Protein AF-A0A842YAC8-F1 (afdb_monomer_lite)

Foldseek 3Di:
DVVVVVVVVVVVVVVVVVVVVPPPDPPPPPPPDPCPQPDPPGRGDDDDDDPDLVSVLVCCVVVVDVDDPDDHDCVCVVVQVPDPSHDDDDDDDPDDDDDDDDLPDPDNVDVVVD

Structure (mmCIF, N/CA/C/O backbone):
data_AF-A0A842YAC8-F1
#
_entry.id   AF-A0A842YAC8-F1
#
loop_
_atom_site.group_PDB
_atom_site.id
_atom_site.type_symbol
_atom_site.label_atom_id
_atom_site.label_alt_id
_atom_site.label_comp_id
_atom_site.label_asym_id
_atom_site.label_entity_id
_atom_site.label_seq_id
_atom_site.pdbx_PDB_ins_code
_atom_site.Cartn_x
_atom_site.Cartn_y
_atom_site.Cartn_z
_atom_site.occupancy
_atom_site.B_iso_or_equiv
_atom_site.auth_seq_id
_atom_site.auth_comp_id
_atom_site.auth_asym_id
_atom_site.auth_atom_id
_atom_site.pdbx_PDB_model_num
ATOM 1 N N . MET A 1 1 ? 61.049 -24.592 1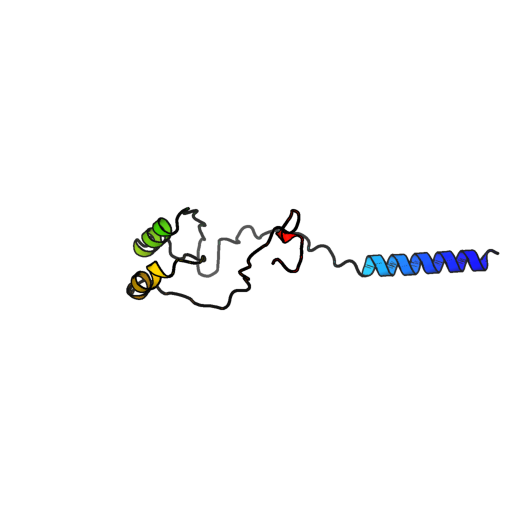7.534 1.00 61.97 1 MET A N 1
ATOM 2 C CA . MET A 1 1 ? 59.960 -24.886 16.568 1.00 61.97 1 MET A CA 1
ATOM 3 C C . MET A 1 1 ? 58.569 -24.910 17.219 1.00 61.97 1 MET A C 1
ATOM 5 O O . MET A 1 1 ? 57.634 -24.413 16.608 1.00 61.97 1 MET A O 1
ATOM 9 N N . HIS A 1 2 ? 58.421 -25.407 18.454 1.00 71.69 2 HIS A N 1
ATOM 10 C CA . HIS A 1 2 ? 57.125 -25.497 19.151 1.00 71.69 2 HIS A CA 1
ATOM 11 C C . HIS A 1 2 ? 56.493 -24.146 19.531 1.00 71.69 2 HIS A C 1
ATOM 13 O O . HIS A 1 2 ? 55.299 -23.974 19.323 1.00 71.69 2 HIS A O 1
ATOM 19 N N . LEU A 1 3 ? 57.280 -23.155 19.973 1.00 83.88 3 LEU A N 1
ATOM 20 C CA . LEU A 1 3 ? 56.752 -21.838 20.371 1.00 83.88 3 LEU A CA 1
ATOM 21 C C . LEU A 1 3 ? 56.036 -21.103 19.222 1.00 83.88 3 LEU A C 1
ATOM 23 O O . LEU A 1 3 ? 54.937 -20.596 19.403 1.00 83.88 3 LEU A O 1
ATOM 27 N N . LYS A 1 4 ? 56.609 -21.127 18.010 1.00 78.44 4 LYS A N 1
ATOM 28 C CA . LYS A 1 4 ? 55.991 -20.528 16.810 1.00 78.44 4 LYS A CA 1
ATOM 29 C C . LYS A 1 4 ? 54.678 -21.219 16.421 1.00 78.44 4 LYS A C 1
ATOM 31 O O . LYS A 1 4 ? 53.763 -20.557 15.952 1.00 78.44 4 LYS A O 1
ATOM 36 N N . ARG A 1 5 ? 54.581 -22.538 16.638 1.00 83.19 5 ARG A N 1
ATOM 37 C CA . ARG A 1 5 ? 53.355 -23.314 16.388 1.00 83.19 5 ARG A CA 1
ATOM 38 C C . ARG A 1 5 ? 52.267 -22.991 17.413 1.00 83.19 5 ARG A C 1
ATOM 40 O O . ARG A 1 5 ? 51.118 -22.851 17.026 1.00 83.19 5 ARG A O 1
ATOM 47 N N . ILE A 1 6 ? 52.638 -22.820 18.684 1.00 87.75 6 ILE A N 1
ATOM 48 C CA . ILE A 1 6 ? 51.709 -22.434 19.757 1.00 87.75 6 ILE A CA 1
ATOM 49 C C . ILE A 1 6 ? 51.170 -21.016 19.525 1.00 87.75 6 ILE A C 1
ATOM 51 O O . ILE A 1 6 ? 49.963 -20.816 19.607 1.00 87.75 6 ILE A O 1
ATOM 55 N N . LEU A 1 7 ? 52.036 -20.061 19.163 1.00 88.31 7 LEU A N 1
ATOM 56 C CA . LEU A 1 7 ? 51.621 -18.697 18.811 1.00 88.31 7 LEU A CA 1
ATOM 57 C C . LEU A 1 7 ? 50.700 -18.665 17.586 1.00 88.31 7 LEU A C 1
ATOM 59 O O . LEU A 1 7 ? 49.682 -17.990 17.611 1.00 88.31 7 LEU A O 1
ATOM 63 N N . ALA A 1 8 ? 51.017 -19.422 16.532 1.00 89.38 8 ALA A N 1
ATOM 64 C CA . ALA A 1 8 ? 50.146 -19.493 15.361 1.00 89.38 8 ALA A CA 1
ATOM 65 C C . ALA A 1 8 ? 48.758 -20.053 15.717 1.00 89.38 8 ALA A C 1
ATOM 67 O O . ALA A 1 8 ? 47.745 -19.523 15.266 1.00 89.38 8 ALA A O 1
ATOM 68 N N . LEU A 1 9 ? 48.705 -21.087 16.566 1.00 90.56 9 LEU A N 1
ATOM 69 C CA . LEU A 1 9 ? 47.447 -21.683 17.007 1.00 90.56 9 LEU A CA 1
ATOM 70 C C . LEU A 1 9 ? 46.620 -20.703 17.854 1.00 90.56 9 LEU A C 1
ATOM 72 O O . LEU A 1 9 ? 45.418 -20.579 17.638 1.00 90.56 9 LEU A O 1
ATOM 76 N N . SER A 1 10 ? 47.254 -19.972 18.778 1.00 89.88 10 SER A N 1
ATOM 77 C CA . SER A 1 10 ? 46.548 -18.996 19.613 1.00 89.88 10 SER A CA 1
ATOM 78 C C . SER A 1 10 ? 46.000 -17.834 18.789 1.00 89.88 10 SER A C 1
ATOM 80 O O . SER A 1 10 ? 44.864 -17.421 19.011 1.00 89.88 10 SER A O 1
ATOM 82 N N . THR A 1 11 ? 46.749 -17.349 17.793 1.00 90.75 11 THR A N 1
ATOM 83 C CA . THR A 1 11 ? 46.272 -16.300 16.883 1.00 90.75 11 THR A CA 1
ATOM 84 C C . THR A 1 11 ? 45.064 -16.761 16.073 1.00 90.75 11 THR A C 1
ATOM 86 O O . THR A 1 11 ? 44.092 -16.018 15.976 1.00 90.75 11 THR A O 1
ATOM 89 N N . VAL A 1 12 ? 45.080 -17.989 15.544 1.00 92.94 12 VAL A N 1
ATOM 90 C CA . VAL A 1 12 ? 43.935 -18.544 14.802 1.00 92.94 12 VAL A CA 1
ATOM 91 C C . VAL A 1 12 ? 42.707 -18.669 15.704 1.00 92.94 12 VAL A C 1
ATOM 93 O O . VAL A 1 12 ? 41.618 -18.263 15.299 1.00 92.94 12 VAL A O 1
ATOM 96 N N . CYS A 1 13 ? 42.868 -19.156 16.937 1.00 91.88 13 CYS A N 1
ATOM 97 C CA . CYS A 1 13 ? 41.763 -19.252 17.892 1.00 91.88 13 CYS A CA 1
ATOM 98 C C . CYS A 1 13 ? 41.161 -17.880 18.219 1.00 91.88 13 CYS A C 1
ATOM 100 O O . CYS A 1 13 ? 39.945 -17.725 18.173 1.00 91.88 13 CYS A O 1
ATOM 102 N N . ILE A 1 14 ? 41.997 -16.874 18.493 1.00 92.06 14 ILE A N 1
ATOM 103 C CA . ILE A 1 14 ? 41.535 -15.509 18.786 1.00 92.06 14 ILE A CA 1
ATOM 104 C C . ILE A 1 14 ? 40.787 -14.921 17.584 1.00 92.06 14 ILE A C 1
ATOM 106 O O . ILE A 1 14 ? 39.704 -14.365 17.751 1.00 92.06 14 ILE A O 1
ATOM 110 N N . LEU A 1 15 ? 41.323 -15.086 16.370 1.00 88.31 15 LEU A N 1
ATOM 111 C CA . LEU A 1 15 ? 40.681 -14.587 15.153 1.00 88.31 15 LEU A CA 1
ATOM 112 C C . LEU A 1 15 ? 39.322 -15.261 14.918 1.00 88.31 15 LEU A C 1
ATOM 114 O O . LEU A 1 15 ? 38.355 -14.599 14.559 1.00 88.31 15 LEU A O 1
ATOM 118 N N . SER A 1 16 ? 39.240 -16.566 15.176 1.00 86.19 16 SER A N 1
ATOM 119 C CA . SER A 1 16 ? 38.008 -17.346 15.023 1.00 86.19 16 SER A CA 1
ATOM 120 C C . SER A 1 16 ? 36.935 -16.896 16.015 1.00 86.19 16 SER A C 1
ATOM 122 O O . SER A 1 16 ? 35.781 -16.726 15.634 1.00 86.19 16 SER A O 1
ATOM 124 N N . ILE A 1 17 ? 37.317 -16.636 17.269 1.00 88.75 17 ILE A N 1
ATOM 125 C CA . ILE A 1 17 ? 36.404 -16.127 18.300 1.00 88.75 17 ILE A CA 1
ATOM 126 C C . ILE A 1 17 ? 35.876 -14.740 17.917 1.00 88.75 17 ILE A C 1
ATOM 128 O O . ILE A 1 17 ? 34.675 -14.514 18.016 1.00 88.75 17 ILE A O 1
ATOM 132 N N . LEU A 1 18 ? 36.739 -13.845 17.422 1.00 84.38 18 LEU A N 1
ATOM 133 C CA . LEU A 1 18 ? 36.339 -12.497 17.000 1.00 84.38 18 LEU A CA 1
ATOM 134 C C . LEU A 1 18 ? 35.344 -12.517 15.831 1.00 84.38 18 LEU A C 1
ATOM 136 O O . LEU A 1 18 ? 34.381 -11.751 15.832 1.00 84.38 18 LEU A O 1
ATOM 140 N N . ILE A 1 19 ? 35.547 -13.416 14.862 1.00 83.81 19 ILE A N 1
ATOM 141 C CA . ILE A 1 19 ? 34.636 -13.591 13.723 1.00 83.81 19 ILE A CA 1
ATOM 142 C C . ILE A 1 19 ? 33.269 -14.094 14.198 1.00 83.81 19 ILE A C 1
ATOM 144 O O . ILE A 1 19 ? 32.249 -13.586 13.747 1.00 83.81 19 ILE A O 1
ATOM 148 N N . ILE A 1 20 ? 33.236 -15.050 15.132 1.00 80.00 20 ILE A N 1
ATOM 149 C CA . ILE A 1 20 ? 31.984 -15.630 15.640 1.00 80.00 20 ILE A CA 1
ATOM 150 C C . ILE A 1 20 ? 31.244 -14.640 16.551 1.00 80.00 20 ILE A C 1
ATOM 152 O O . ILE A 1 20 ? 30.026 -14.533 16.460 1.00 80.00 20 ILE A O 1
ATOM 156 N N . SER A 1 21 ? 31.956 -13.864 17.376 1.00 76.94 21 SER A N 1
ATOM 157 C CA . SER A 1 21 ? 31.344 -12.864 18.267 1.00 76.94 21 SER A CA 1
ATOM 158 C C . SER A 1 21 ? 30.713 -11.678 17.534 1.00 76.94 21 SER A C 1
ATOM 160 O O . SER A 1 21 ? 29.911 -10.957 18.116 1.00 76.94 21 SER A O 1
ATOM 162 N N . GLY A 1 22 ? 31.103 -11.450 16.276 1.00 69.88 22 GLY A N 1
ATOM 163 C CA . GLY A 1 22 ? 30.559 -10.388 15.433 1.00 69.88 22 GLY A CA 1
ATOM 164 C C . GLY A 1 22 ? 29.356 -10.815 14.594 1.00 69.88 22 GLY A C 1
ATOM 165 O O . GLY A 1 22 ? 28.829 -9.985 13.856 1.00 69.88 22 GLY A O 1
ATOM 166 N N . ILE A 1 23 ? 28.933 -12.082 14.667 1.00 72.00 23 ILE A N 1
ATOM 167 C CA . ILE A 1 23 ? 27.712 -12.538 14.006 1.00 72.00 23 ILE A CA 1
ATOM 168 C C . ILE A 1 23 ? 26.552 -12.053 14.879 1.00 72.00 23 ILE A C 1
ATOM 170 O O . ILE A 1 23 ? 26.400 -12.571 15.988 1.00 72.00 23 ILE A O 1
ATOM 174 N N . PRO A 1 24 ? 25.752 -11.060 14.442 1.00 69.81 24 PRO A N 1
ATOM 175 C CA . PRO A 1 24 ? 24.529 -10.737 15.155 1.00 69.81 24 PRO A CA 1
ATOM 176 C C . PRO A 1 24 ? 23.713 -12.022 15.239 1.00 69.81 24 PRO A C 1
ATOM 178 O O . PRO A 1 24 ? 23.572 -12.722 14.231 1.00 69.81 24 PRO A O 1
ATOM 181 N N . GLU A 1 25 ? 23.226 -12.353 16.436 1.00 66.88 25 GLU A N 1
ATOM 182 C CA . GLU A 1 25 ? 22.288 -13.455 16.600 1.00 66.88 25 GLU A CA 1
ATOM 183 C C . GLU A 1 25 ? 21.208 -13.280 15.534 1.00 66.88 25 GLU A C 1
ATOM 185 O O . GLU A 1 25 ? 20.571 -12.225 15.449 1.00 66.88 25 GLU A O 1
ATOM 190 N N . ALA A 1 26 ? 21.091 -14.267 14.640 1.00 63.81 26 ALA A N 1
ATOM 191 C CA . ALA A 1 26 ? 20.019 -14.283 13.665 1.00 63.81 26 ALA A CA 1
ATOM 192 C C . ALA A 1 26 ? 18.739 -14.090 14.469 1.00 63.81 26 ALA A C 1
ATOM 194 O O . ALA A 1 26 ? 18.487 -14.886 15.372 1.00 63.81 26 ALA A O 1
ATOM 195 N N . SER A 1 27 ? 18.024 -12.992 14.200 1.00 64.81 27 SER A N 1
ATOM 196 C CA . SER A 1 27 ? 16.810 -12.616 14.915 1.00 64.81 27 SER A CA 1
ATOM 197 C C . SER A 1 27 ? 15.941 -13.863 15.004 1.00 64.81 27 SER A C 1
ATOM 199 O O . SER A 1 27 ? 15.452 -14.357 13.984 1.00 64.81 27 SER A O 1
ATOM 201 N N . ALA A 1 28 ? 15.886 -14.462 16.197 1.00 64.62 28 ALA A N 1
ATOM 202 C CA . ALA A 1 28 ? 15.063 -15.629 16.417 1.00 64.62 28 ALA A CA 1
ATOM 203 C C . ALA A 1 28 ? 13.649 -15.199 16.041 1.00 64.62 28 ALA A C 1
ATOM 205 O O . ALA A 1 28 ? 13.217 -14.112 16.421 1.00 64.62 28 ALA A O 1
ATOM 206 N N . LEU A 1 29 ? 12.980 -16.007 15.223 1.00 64.44 29 LEU A N 1
ATOM 207 C CA . LEU A 1 29 ? 11.603 -15.768 14.821 1.00 64.44 29 LEU A CA 1
ATOM 208 C C . LEU A 1 29 ? 10.799 -15.666 16.120 1.00 64.44 29 LEU A C 1
ATOM 210 O O . LEU A 1 29 ? 10.606 -16.682 16.790 1.00 64.44 29 LEU A O 1
ATOM 214 N N . GLU A 1 30 ? 10.450 -14.444 16.536 1.00 71.62 30 GLU A N 1
ATOM 215 C CA . GLU A 1 30 ? 9.685 -14.248 17.762 1.00 71.62 30 GLU A CA 1
ATOM 216 C C . GLU A 1 30 ? 8.430 -15.103 17.643 1.00 71.62 30 GLU A C 1
ATOM 218 O O . GLU A 1 30 ? 7.742 -15.096 16.616 1.00 71.62 30 GLU A O 1
ATOM 223 N N . THR A 1 31 ? 8.162 -15.900 18.675 1.00 75.69 31 THR A N 1
ATOM 224 C CA . THR A 1 31 ? 6.915 -16.648 18.755 1.00 75.69 31 THR A CA 1
ATOM 225 C C . THR A 1 31 ? 5.787 -15.634 18.736 1.00 75.69 31 THR A C 1
ATOM 227 O O . THR A 1 31 ? 5.615 -14.8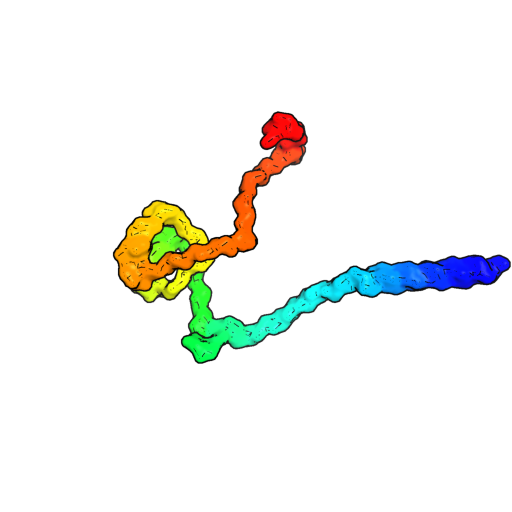90 19.702 1.00 75.69 31 THR A O 1
ATOM 230 N N . LEU A 1 32 ? 5.060 -15.589 17.617 1.00 76.88 32 LEU A N 1
ATOM 231 C CA . LEU A 1 32 ? 3.938 -14.679 17.450 1.00 76.88 32 LEU A CA 1
ATOM 232 C C . LEU A 1 32 ? 2.934 -14.933 18.581 1.00 76.88 32 LEU A C 1
ATOM 234 O O . LEU A 1 32 ? 2.527 -16.086 18.771 1.00 76.88 32 LEU A O 1
ATOM 238 N N . PRO A 1 33 ? 2.539 -13.892 19.331 1.00 80.44 33 PRO A N 1
ATOM 239 C CA . PRO A 1 33 ? 1.512 -14.026 20.348 1.00 80.44 33 PRO A CA 1
ATOM 240 C C . PRO A 1 33 ? 0.229 -14.589 19.731 1.00 80.44 33 PRO A C 1
ATOM 242 O O . PRO A 1 33 ? -0.181 -14.190 18.638 1.00 80.44 33 PRO A O 1
ATOM 245 N N . SER A 1 34 ? -0.412 -15.531 20.422 1.00 80.88 34 SER A N 1
ATOM 246 C CA . SER A 1 34 ? -1.664 -16.150 19.962 1.00 80.88 34 SER A CA 1
ATOM 247 C C . SER A 1 34 ? -2.842 -15.172 19.914 1.00 80.88 34 SER A C 1
ATOM 249 O O . SER A 1 34 ? -3.880 -15.487 19.345 1.00 80.88 34 SER A O 1
ATOM 251 N N . ASP A 1 35 ? -2.679 -14.009 20.535 1.00 83.75 35 ASP A N 1
ATOM 252 C CA . ASP A 1 35 ? -3.654 -12.947 20.741 1.00 83.75 35 ASP A CA 1
ATOM 253 C C . ASP A 1 35 ? -3.329 -11.680 19.931 1.00 83.75 35 ASP A C 1
ATOM 255 O O . ASP A 1 35 ? -3.905 -10.627 20.192 1.00 83.75 35 ASP A O 1
ATOM 259 N N . LEU A 1 36 ? -2.459 -11.779 18.913 1.00 83.25 36 LEU A N 1
ATOM 260 C CA . LEU A 1 36 ? -2.074 -10.666 18.029 1.00 83.25 36 LEU A CA 1
ATOM 261 C C . LEU A 1 36 ? -3.278 -9.960 17.376 1.00 83.25 36 LEU A C 1
ATOM 263 O O . LEU A 1 36 ? -3.185 -8.807 16.963 1.00 83.25 36 LEU A O 1
ATOM 267 N N . ASN A 1 37 ? -4.406 -10.658 17.249 1.00 84.56 37 ASN A N 1
ATOM 268 C CA . ASN A 1 37 ? -5.637 -10.120 16.689 1.00 84.56 37 ASN A CA 1
ATOM 269 C C . ASN A 1 37 ? -6.563 -9.476 17.731 1.00 84.56 37 ASN A C 1
ATOM 271 O O . ASN A 1 37 ? -7.607 -8.984 17.328 1.00 84.56 37 ASN A O 1
ATOM 275 N N . THR A 1 38 ? -6.223 -9.474 19.018 1.00 89.19 38 THR A N 1
ATOM 276 C CA . THR A 1 38 ? -7.027 -8.891 20.106 1.00 89.19 38 THR A CA 1
ATOM 277 C C . THR A 1 38 ? -6.289 -7.708 20.737 1.00 89.19 38 THR A C 1
ATOM 279 O O . THR A 1 38 ? -5.068 -7.599 20.627 1.00 89.19 38 THR A O 1
ATOM 282 N N . GLY A 1 39 ? -7.002 -6.783 21.381 1.00 87.75 39 GLY A N 1
ATOM 283 C CA . GLY A 1 39 ? -6.373 -5.620 22.006 1.00 87.75 39 GLY A CA 1
ATOM 284 C C . GLY A 1 39 ? -7.234 -4.967 23.087 1.00 87.75 39 GLY A C 1
ATOM 285 O O . GLY A 1 39 ? -8.391 -5.330 23.266 1.00 87.75 39 GLY A O 1
ATOM 286 N N . PRO A 1 40 ? -6.710 -3.956 23.802 1.00 90.12 40 PRO A N 1
ATOM 287 C CA . PRO A 1 40 ? -7.417 -3.316 24.919 1.00 90.12 40 PRO A CA 1
ATOM 288 C C . PRO A 1 40 ? -8.739 -2.634 24.528 1.00 90.12 40 PRO A C 1
ATOM 290 O O . PRO A 1 40 ? -9.548 -2.336 25.402 1.00 90.12 40 PRO A O 1
ATOM 293 N N . TYR A 1 41 ? -8.947 -2.374 23.233 1.00 93.31 41 TYR A N 1
ATOM 294 C CA . TYR A 1 41 ? -10.120 -1.678 22.698 1.00 93.31 41 TYR A CA 1
ATOM 295 C C . TYR A 1 41 ? -10.862 -2.462 21.606 1.00 93.31 41 TYR A C 1
ATOM 297 O O . TYR A 1 41 ? -11.858 -1.965 21.090 1.00 93.31 41 TYR A O 1
ATOM 305 N N . VAL A 1 42 ? -10.378 -3.649 21.222 1.00 90.75 42 VAL A N 1
ATOM 306 C CA . VAL A 1 42 ? -10.966 -4.466 20.150 1.00 90.75 42 VAL A CA 1
ATOM 307 C C . VAL A 1 42 ? -10.934 -5.941 20.532 1.00 90.75 42 VAL A C 1
ATOM 309 O O . VAL A 1 42 ? -9.893 -6.459 20.934 1.00 90.75 42 VAL A O 1
ATOM 312 N N . ASP A 1 43 ? -12.063 -6.629 20.368 1.00 92.19 43 ASP A N 1
ATOM 313 C CA . ASP A 1 43 ? -12.155 -8.059 20.683 1.00 92.19 43 ASP A CA 1
ATOM 314 C C . ASP A 1 43 ? -11.394 -8.915 19.668 1.00 92.19 43 ASP A C 1
ATOM 316 O O . ASP A 1 43 ? -10.771 -9.905 20.037 1.00 92.19 43 ASP A O 1
ATOM 320 N N . HIS A 1 44 ? -11.459 -8.554 18.382 1.00 91.81 44 HIS A N 1
ATOM 321 C CA . HIS A 1 44 ? -10.718 -9.225 17.320 1.00 91.81 44 HIS A CA 1
ATOM 322 C C . HIS A 1 44 ? -10.551 -8.334 16.075 1.00 91.81 44 HIS A C 1
ATOM 324 O O . HIS A 1 44 ? -11.365 -7.449 15.816 1.00 91.81 44 HIS A O 1
ATOM 330 N N . ILE A 1 45 ? -9.525 -8.615 15.269 1.00 91.31 45 ILE A N 1
ATOM 331 C CA . ILE A 1 45 ? -9.289 -8.024 13.945 1.00 91.31 45 ILE A CA 1
ATOM 332 C C . ILE A 1 45 ? -9.449 -9.111 12.880 1.00 91.31 45 ILE A C 1
ATOM 334 O O . ILE A 1 45 ? -8.874 -10.197 12.996 1.00 91.31 45 ILE A O 1
ATOM 338 N N . VAL A 1 46 ? -10.196 -8.806 11.816 1.00 92.88 46 VAL A N 1
ATOM 339 C CA . VAL A 1 46 ? -10.365 -9.691 10.655 1.00 92.88 46 VAL A CA 1
ATOM 340 C C . VAL A 1 46 ? -9.640 -9.105 9.454 1.00 92.88 46 VAL A C 1
ATOM 342 O O . VAL A 1 46 ? -10.007 -8.054 8.936 1.00 92.88 46 VAL A O 1
ATOM 345 N N . TYR A 1 47 ? -8.633 -9.821 8.959 1.00 93.12 47 TYR A N 1
ATOM 346 C CA . TYR A 1 47 ? -8.041 -9.504 7.666 1.00 93.12 47 TYR A CA 1
ATOM 347 C C . TYR A 1 47 ? -8.897 -10.096 6.542 1.00 93.12 47 TYR A C 1
ATOM 349 O O . TYR A 1 47 ? -9.016 -11.317 6.415 1.00 93.12 47 TYR A O 1
ATOM 357 N N . LYS A 1 48 ? -9.489 -9.233 5.712 1.00 93.69 48 LYS A N 1
ATOM 358 C CA . LYS A 1 48 ? -10.330 -9.634 4.580 1.00 93.69 48 LYS A CA 1
ATOM 359 C C . LYS A 1 48 ? -9.627 -9.341 3.260 1.00 93.69 48 LYS A C 1
ATOM 361 O O . LYS A 1 48 ? -9.302 -8.197 2.957 1.00 93.69 48 LYS A O 1
ATOM 366 N N . VAL A 1 49 ? -9.439 -10.377 2.444 1.00 95.12 49 VAL A N 1
ATOM 367 C CA . VAL A 1 49 ? -8.882 -10.222 1.096 1.00 95.12 49 VAL A CA 1
ATOM 368 C C . VAL A 1 49 ? -9.971 -9.711 0.157 1.00 95.12 49 VAL A C 1
ATOM 370 O O . VAL A 1 49 ? -10.943 -10.411 -0.123 1.00 95.12 49 VAL A O 1
ATOM 373 N N . ILE A 1 50 ? -9.790 -8.492 -0.346 1.00 96.50 50 ILE A N 1
ATOM 374 C CA . ILE A 1 50 ? -10.611 -7.889 -1.397 1.00 96.50 50 ILE A CA 1
ATOM 375 C C . ILE A 1 50 ? -9.662 -7.512 -2.535 1.00 96.50 50 ILE A C 1
ATOM 377 O O . ILE A 1 50 ? -8.746 -6.712 -2.353 1.00 96.50 50 ILE A O 1
ATOM 381 N N . TYR A 1 51 ? -9.841 -8.149 -3.691 1.00 94.75 51 TYR A N 1
ATOM 382 C CA . TYR A 1 51 ? -8.819 -8.189 -4.739 1.00 94.75 51 TYR A CA 1
ATOM 383 C C . TYR A 1 51 ? -8.650 -6.878 -5.499 1.00 94.75 51 TYR A C 1
ATOM 385 O O . TYR A 1 51 ? -7.528 -6.497 -5.821 1.00 94.75 51 TYR A O 1
ATOM 393 N N . THR A 1 52 ? -9.755 -6.214 -5.829 1.00 96.50 52 THR A N 1
ATOM 394 C CA . THR A 1 52 ? -9.718 -5.001 -6.650 1.00 96.50 52 THR A CA 1
ATOM 395 C C . THR A 1 52 ? -9.875 -3.764 -5.785 1.00 96.50 52 THR A C 1
ATOM 397 O O . THR A 1 52 ? -10.509 -3.798 -4.729 1.00 96.50 52 THR A O 1
ATOM 400 N N . GLN A 1 53 ? -9.286 -2.660 -6.234 1.00 95.94 53 GLN A N 1
ATOM 401 C CA . GLN A 1 53 ? -9.394 -1.393 -5.526 1.00 95.94 53 GLN A CA 1
ATOM 402 C C . GLN A 1 53 ? -10.843 -0.898 -5.500 1.00 95.94 53 GLN A C 1
ATOM 404 O O . GLN A 1 53 ? -11.336 -0.568 -4.430 1.00 95.94 53 GLN A O 1
ATOM 409 N N . ASP A 1 54 ? -11.556 -0.989 -6.621 1.00 96.81 54 ASP A N 1
ATOM 410 C CA . ASP A 1 54 ? -12.965 -0.600 -6.748 1.00 96.81 54 ASP A CA 1
ATOM 411 C C . ASP A 1 54 ? -13.854 -1.321 -5.721 1.00 96.81 54 ASP A C 1
ATOM 413 O O . ASP A 1 54 ? -14.670 -0.700 -5.044 1.00 96.81 54 ASP A O 1
ATOM 417 N N . GLN A 1 55 ? -13.656 -2.633 -5.534 1.00 97.56 55 GLN A N 1
ATOM 418 C CA . GLN A 1 55 ? -14.385 -3.399 -4.518 1.00 97.56 55 GLN A CA 1
ATOM 419 C C . GLN A 1 55 ? -14.058 -2.947 -3.092 1.00 97.56 55 GLN A C 1
ATOM 421 O O . GLN A 1 55 ? -14.938 -2.994 -2.236 1.00 97.56 55 GLN A O 1
ATOM 426 N N . LYS A 1 56 ? -12.816 -2.531 -2.819 1.00 97.25 56 LYS A N 1
ATOM 427 C CA . LYS A 1 56 ? -12.433 -1.997 -1.503 1.00 97.25 56 LYS A CA 1
ATOM 428 C C . LYS A 1 56 ? -13.063 -0.636 -1.249 1.00 97.25 56 LYS A C 1
ATOM 430 O O . LYS A 1 56 ? -13.576 -0.432 -0.157 1.00 97.25 56 LYS A O 1
ATOM 435 N N . ILE A 1 57 ? -13.094 0.242 -2.252 1.00 97.00 57 ILE A N 1
ATOM 436 C CA . ILE A 1 57 ? -13.768 1.544 -2.159 1.00 97.00 57 ILE A CA 1
ATOM 437 C C . ILE A 1 57 ? -15.255 1.355 -1.851 1.00 97.00 57 ILE A C 1
ATOM 439 O O . ILE A 1 57 ? -15.753 1.918 -0.880 1.00 97.00 57 ILE A O 1
ATOM 443 N N . LEU A 1 58 ? -15.941 0.485 -2.599 1.00 96.94 58 LEU A N 1
ATOM 444 C CA . LEU A 1 58 ? -17.350 0.175 -2.341 1.00 96.94 58 LEU A CA 1
ATOM 445 C C . LEU A 1 58 ? -17.567 -0.460 -0.963 1.00 96.94 58 LEU A C 1
ATOM 447 O O . LEU A 1 58 ? -18.540 -0.139 -0.290 1.00 96.94 58 LEU A O 1
ATOM 451 N N . ALA A 1 59 ? -16.673 -1.353 -0.529 1.00 97.19 59 ALA A N 1
ATOM 452 C CA . ALA A 1 59 ? -16.756 -1.960 0.796 1.00 97.19 59 ALA A CA 1
ATOM 453 C C . ALA A 1 59 ? -16.567 -0.929 1.918 1.00 97.19 59 ALA A C 1
ATOM 455 O O . ALA A 1 59 ? -17.245 -1.036 2.935 1.00 97.19 59 ALA A O 1
ATOM 456 N N . LEU A 1 60 ? -15.685 0.057 1.732 1.00 96.69 60 LEU A N 1
ATOM 457 C CA . LEU A 1 60 ? -15.467 1.140 2.689 1.00 96.69 60 LEU A CA 1
ATOM 458 C C . LEU A 1 60 ? -16.712 2.035 2.786 1.00 96.69 60 LEU A C 1
ATOM 460 O O . LEU A 1 60 ? -17.240 2.221 3.875 1.00 96.69 60 LEU A O 1
ATOM 464 N N . GLN A 1 61 ? -17.249 2.487 1.647 1.00 96.31 61 GLN A N 1
ATOM 465 C CA . GLN A 1 61 ? -18.473 3.305 1.592 1.00 96.31 61 GLN A CA 1
ATOM 466 C C . GLN A 1 61 ? -19.714 2.572 2.121 1.00 96.31 61 GLN A C 1
ATOM 468 O O . GLN A 1 61 ? -20.621 3.184 2.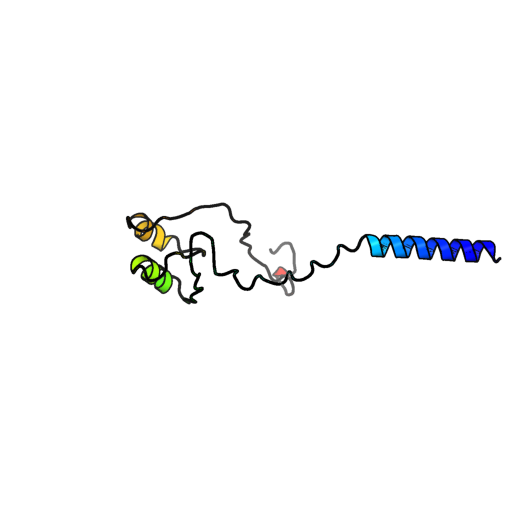674 1.00 96.31 61 GLN A O 1
ATOM 473 N N . ALA A 1 62 ? -19.774 1.248 1.958 1.00 96.69 62 ALA A N 1
ATOM 474 C CA . ALA A 1 62 ? -20.862 0.428 2.485 1.00 96.69 62 ALA A CA 1
ATOM 475 C C . ALA A 1 62 ? -20.695 0.066 3.974 1.00 96.69 62 ALA A C 1
ATOM 477 O O . ALA A 1 62 ? -21.554 -0.632 4.519 1.00 96.69 62 ALA A O 1
ATOM 478 N N . GLY A 1 63 ? -19.592 0.468 4.619 1.00 96.00 63 GLY A N 1
ATOM 479 C CA . GLY A 1 63 ? -19.275 0.105 6.003 1.00 96.00 63 GLY A CA 1
ATOM 480 C C . GLY A 1 63 ? -19.013 -1.392 6.207 1.00 96.00 63 GLY A C 1
ATOM 481 O O . GLY A 1 63 ? -19.242 -1.925 7.286 1.00 96.00 63 GLY A O 1
ATOM 482 N N . TRP A 1 64 ? -18.592 -2.111 5.161 1.00 96.62 64 TRP A N 1
ATOM 483 C CA . TRP A 1 64 ? -18.246 -3.539 5.233 1.00 96.62 64 TRP A CA 1
ATOM 484 C C . TRP A 1 64 ? -16.809 -3.789 5.694 1.00 96.62 64 TRP A C 1
ATOM 486 O O . TRP A 1 64 ? -16.459 -4.936 5.990 1.00 96.62 64 TRP A O 1
ATOM 496 N N . ILE A 1 65 ? -15.976 -2.751 5.648 1.00 97.12 65 ILE A N 1
ATOM 497 C CA . ILE A 1 65 ? -14.636 -2.694 6.226 1.00 97.12 65 ILE A CA 1
ATOM 498 C C . ILE A 1 65 ? -14.469 -1.334 6.898 1.00 97.12 65 ILE A C 1
ATOM 500 O O . ILE A 1 65 ? -14.957 -0.327 6.393 1.00 97.12 65 ILE A O 1
ATOM 504 N N . GLU A 1 66 ? -13.732 -1.301 7.999 1.00 95.69 66 GLU A N 1
ATOM 505 C CA . GLU A 1 66 ? -13.447 -0.073 8.743 1.00 95.69 66 GLU A CA 1
ATOM 506 C C . GLU A 1 66 ? -12.155 0.607 8.265 1.00 95.69 66 GLU A C 1
ATOM 508 O O . GLU A 1 66 ? -11.907 1.770 8.575 1.00 95.69 66 GLU A O 1
ATOM 513 N N . MET A 1 67 ? -11.296 -0.117 7.535 1.00 95.50 67 MET A N 1
ATOM 514 C CA . MET A 1 67 ? -9.988 0.378 7.111 1.00 95.50 67 MET A CA 1
ATOM 515 C C . MET A 1 67 ? -9.493 -0.296 5.825 1.00 95.50 67 MET A C 1
ATOM 517 O O . MET A 1 67 ? -9.495 -1.521 5.708 1.00 95.50 67 MET A O 1
ATOM 521 N N . ASP A 1 68 ? -8.957 0.513 4.908 1.00 95.56 68 ASP A N 1
ATOM 522 C CA . ASP A 1 68 ? -8.011 0.080 3.876 1.00 95.56 68 ASP A CA 1
ATOM 523 C C . ASP A 1 68 ? -6.645 0.717 4.171 1.00 95.56 68 ASP A C 1
ATOM 525 O O . ASP A 1 68 ? -6.507 1.937 4.197 1.00 95.56 68 ASP A O 1
ATOM 529 N N . SER A 1 69 ? -5.630 -0.111 4.424 1.00 91.38 69 SER A N 1
ATOM 530 C CA . SER A 1 69 ? -4.264 0.335 4.738 1.00 91.38 69 SER A CA 1
ATOM 531 C C . SER A 1 69 ? -3.348 0.426 3.509 1.00 91.38 69 SER A C 1
ATOM 533 O O . SER A 1 69 ? -2.140 0.639 3.640 1.00 91.38 69 SER A O 1
ATOM 535 N N . SER A 1 70 ? -3.897 0.230 2.309 1.00 89.31 70 SER A N 1
ATOM 536 C CA . SER A 1 70 ? -3.159 0.290 1.048 1.00 89.31 70 SER A CA 1
ATOM 537 C C . SER A 1 70 ? -3.274 1.650 0.352 1.00 89.31 70 SER A C 1
ATOM 539 O O . SER A 1 70 ? -3.966 2.558 0.804 1.00 89.31 70 SER A O 1
ATOM 541 N N . PHE A 1 71 ? -2.575 1.796 -0.775 1.00 89.44 71 PHE A N 1
ATOM 542 C CA . PHE A 1 71 ? -2.737 2.954 -1.648 1.00 89.44 71 PHE A CA 1
ATOM 543 C C . PHE A 1 71 ? -4.023 2.824 -2.469 1.00 89.44 71 PHE A C 1
ATOM 545 O O . PHE A 1 71 ? -4.296 1.760 -3.040 1.00 89.44 71 PHE A O 1
ATOM 552 N N . PHE A 1 72 ? -4.765 3.924 -2.582 1.00 93.69 72 PHE A N 1
ATOM 553 C CA . PHE A 1 72 ? -5.865 4.049 -3.530 1.00 93.69 72 PHE A CA 1
ATOM 554 C C . PHE A 1 72 ? -5.493 4.979 -4.693 1.00 93.69 72 PHE A C 1
ATOM 556 O O . PHE A 1 72 ? -4.642 5.858 -4.544 1.00 93.69 72 PHE A O 1
ATOM 563 N N . ASP A 1 73 ? -6.080 4.755 -5.870 1.00 95.44 73 ASP A N 1
ATOM 564 C CA . ASP A 1 73 ? -5.882 5.624 -7.027 1.00 95.44 73 ASP A CA 1
ATOM 565 C C . ASP A 1 73 ? -6.452 7.025 -6.727 1.00 95.44 73 ASP A C 1
ATOM 567 O O . ASP A 1 73 ? -7.582 7.125 -6.235 1.00 95.44 73 ASP A O 1
ATOM 571 N N . PRO A 1 74 ? -5.715 8.115 -7.021 1.00 95.50 74 PRO A N 1
ATOM 572 C CA . PRO A 1 74 ? -6.180 9.483 -6.796 1.00 95.50 74 PRO A CA 1
ATOM 573 C C . PRO A 1 74 ? -7.552 9.814 -7.400 1.00 95.50 74 PRO A C 1
ATOM 575 O O . PRO A 1 74 ? -8.202 10.743 -6.923 1.00 95.50 74 PRO A O 1
ATOM 578 N N . VAL A 1 75 ? -8.030 9.064 -8.400 1.00 97.31 75 VAL A N 1
ATOM 579 C CA . VAL A 1 75 ? -9.384 9.208 -8.960 1.00 97.31 75 VAL A CA 1
ATOM 580 C C . VAL A 1 75 ? -10.484 9.072 -7.899 1.00 97.31 75 VAL A C 1
ATOM 582 O O . VAL A 1 75 ? -11.531 9.707 -8.015 1.00 97.31 75 VAL A O 1
ATOM 585 N N . TYR A 1 76 ? -10.239 8.302 -6.834 1.00 97.00 76 TYR A N 1
ATOM 586 C CA . TYR A 1 76 ? -11.184 8.106 -5.733 1.00 97.00 76 TYR A CA 1
ATOM 587 C C . TYR A 1 76 ? -11.119 9.204 -4.670 1.00 97.00 76 TYR A C 1
ATOM 589 O O . TYR A 1 76 ? -12.034 9.307 -3.857 1.00 97.00 76 TYR A O 1
ATOM 597 N N . TYR A 1 77 ? -10.082 10.049 -4.679 1.00 96.38 77 TYR A N 1
ATOM 598 C CA . TYR A 1 77 ? -9.832 11.015 -3.609 1.00 96.38 77 TYR A CA 1
ATOM 599 C C . TYR A 1 77 ? -11.025 11.942 -3.371 1.00 96.38 77 TYR A C 1
ATOM 601 O O . TYR A 1 77 ? -11.545 11.989 -2.265 1.00 96.38 77 TYR A O 1
ATOM 609 N N . SER A 1 78 ? -11.521 12.614 -4.417 1.00 97.12 78 SER A N 1
ATOM 610 C CA . SER A 1 78 ? -12.633 13.565 -4.268 1.00 97.12 78 SER A CA 1
ATOM 611 C C . SER A 1 78 ? -13.916 12.907 -3.755 1.00 97.12 78 SER A C 1
ATOM 613 O O . SER A 1 78 ? -14.707 13.574 -3.098 1.00 97.12 78 SER A O 1
ATOM 615 N N . MET A 1 79 ? -14.145 11.635 -4.083 1.00 96.50 79 MET A N 1
ATOM 616 C CA . MET A 1 79 ? -15.325 10.885 -3.650 1.00 96.50 79 MET A CA 1
ATOM 617 C C . MET A 1 79 ? -15.222 10.494 -2.175 1.00 96.50 79 MET A C 1
ATOM 619 O O . MET A 1 79 ? -16.192 10.633 -1.445 1.00 96.50 79 MET A O 1
ATOM 623 N N . LEU A 1 80 ? -14.051 10.022 -1.741 1.00 96.62 80 LEU A N 1
ATOM 624 C CA . LEU A 1 80 ? -13.814 9.617 -0.356 1.00 96.62 80 LEU A CA 1
ATOM 625 C C . LEU A 1 80 ? -13.725 10.821 0.588 1.00 96.62 80 LEU A C 1
ATOM 627 O O . LEU A 1 80 ? -14.242 10.763 1.691 1.00 96.62 80 LEU A O 1
ATOM 631 N N . ASP A 1 81 ? -13.106 11.917 0.145 1.00 97.06 81 ASP A N 1
ATOM 632 C CA . ASP A 1 81 ? -12.944 13.151 0.930 1.00 97.06 81 ASP A CA 1
ATOM 633 C C . ASP A 1 81 ? -14.272 13.899 1.138 1.00 97.06 81 ASP A C 1
ATOM 635 O O . ASP A 1 81 ? -14.417 14.682 2.073 1.00 97.06 81 ASP A O 1
ATOM 639 N N . SER A 1 82 ? -15.259 13.655 0.268 1.00 97.06 82 SER A N 1
ATOM 640 C CA . SER A 1 82 ? -16.602 14.232 0.399 1.00 97.06 82 SER A CA 1
ATOM 641 C C . SER A 1 82 ? -17.563 13.385 1.239 1.00 97.06 82 SER A C 1
ATOM 643 O O . SER A 1 82 ? -18.664 13.853 1.539 1.00 97.06 82 SER A O 1
ATOM 645 N N . ASP A 1 83 ? -17.163 12.177 1.637 1.00 97.06 83 ASP A N 1
ATOM 646 C CA . ASP A 1 83 ? -17.949 11.305 2.505 1.00 97.06 83 ASP A CA 1
ATOM 647 C C . ASP A 1 83 ? -17.688 11.665 3.984 1.00 97.06 83 ASP A C 1
ATOM 649 O O . ASP A 1 83 ? -16.551 11.554 4.444 1.00 97.06 83 ASP A O 1
ATOM 653 N N . PRO A 1 84 ? -18.703 12.114 4.751 1.00 96.44 84 PRO A N 1
ATOM 654 C CA . PRO A 1 84 ? -18.507 12.552 6.133 1.00 96.44 84 PRO A CA 1
ATOM 655 C C . PRO A 1 84 ? -18.123 11.419 7.097 1.00 96.44 84 PRO A C 1
ATOM 657 O O . PRO A 1 84 ? -17.631 11.711 8.189 1.00 96.44 84 PRO A O 1
ATOM 660 N N . ASP A 1 85 ? -18.344 10.159 6.715 1.00 96.94 85 ASP A N 1
ATOM 661 C CA . ASP A 1 85 ? -18.065 8.988 7.549 1.00 96.94 85 ASP A CA 1
ATOM 662 C C . ASP A 1 85 ? -16.686 8.371 7.250 1.00 96.94 85 ASP A C 1
ATOM 664 O O . ASP A 1 85 ? -16.235 7.466 7.959 1.00 96.94 85 ASP A O 1
ATOM 668 N N . ILE A 1 86 ? -15.975 8.876 6.234 1.00 97.12 86 ILE A N 1
ATOM 669 C CA . ILE A 1 86 ? -14.652 8.397 5.830 1.00 97.12 86 ILE A CA 1
ATOM 670 C C . ILE A 1 86 ? -13.605 9.473 6.111 1.00 97.12 86 ILE A C 1
ATOM 672 O O . ILE A 1 86 ? -13.754 10.640 5.768 1.00 97.12 86 ILE A O 1
ATOM 676 N N . ASN A 1 87 ? -12.486 9.066 6.710 1.00 96.88 87 ASN A N 1
ATOM 677 C CA . ASN A 1 87 ? -11.328 9.933 6.900 1.00 96.88 87 ASN A 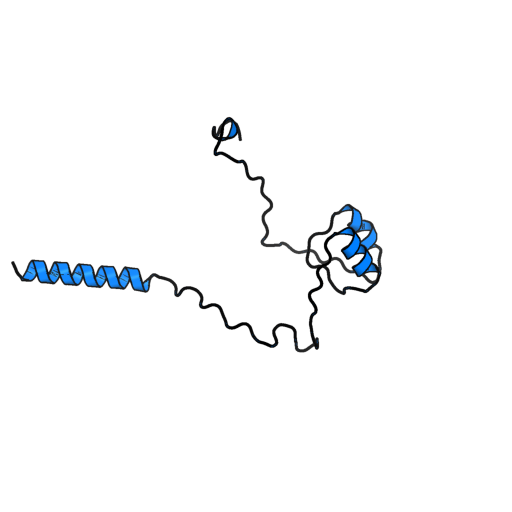CA 1
ATOM 678 C C . ASN A 1 87 ? -10.120 9.395 6.127 1.00 96.88 87 ASN A C 1
ATOM 680 O O . ASN A 1 87 ? -9.864 8.190 6.107 1.00 96.88 87 ASN A O 1
ATOM 684 N N . ILE A 1 88 ? -9.346 10.299 5.527 1.00 95.94 88 ILE A N 1
ATOM 685 C CA . ILE A 1 88 ? -8.145 9.978 4.760 1.00 95.94 88 I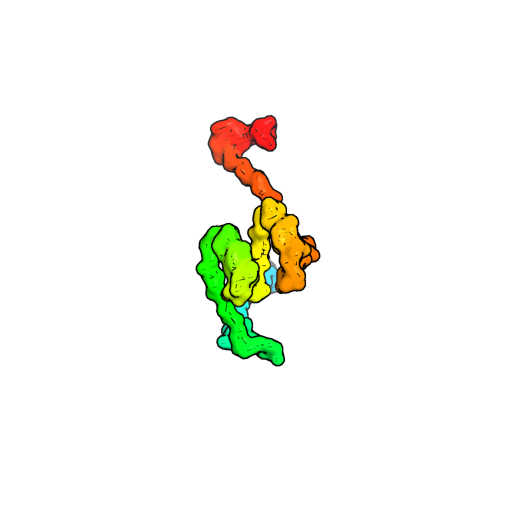LE A CA 1
ATOM 686 C C . ILE A 1 88 ? -6.912 10.320 5.596 1.00 95.94 88 ILE A C 1
ATOM 688 O O . ILE A 1 88 ? -6.584 11.481 5.840 1.00 95.94 88 ILE A O 1
ATOM 692 N N . PHE A 1 89 ? -6.174 9.288 5.995 1.00 94.25 89 PHE A N 1
ATOM 693 C CA . PHE A 1 89 ? -4.893 9.457 6.670 1.00 94.25 89 PHE A CA 1
ATOM 694 C C . PHE A 1 89 ? -3.741 9.571 5.664 1.00 94.25 89 PHE A C 1
ATOM 696 O O . PHE A 1 89 ? -3.616 8.757 4.751 1.00 94.25 89 PHE A O 1
ATOM 703 N N . THR A 1 90 ? -2.852 10.549 5.869 1.00 92.44 90 THR A N 1
ATOM 704 C CA . THR A 1 90 ? -1.638 10.734 5.061 1.00 92.44 90 THR A CA 1
ATOM 705 C C . THR A 1 90 ? -0.398 10.727 5.948 1.00 92.44 90 THR A C 1
ATOM 707 O O . THR A 1 90 ? -0.304 11.495 6.904 1.00 92.44 90 THR A O 1
ATOM 710 N N . ALA A 1 91 ? 0.587 9.897 5.600 1.00 90.50 91 ALA A N 1
ATOM 711 C CA . ALA A 1 91 ? 1.891 9.872 6.254 1.00 90.50 91 ALA A CA 1
ATOM 712 C C . ALA A 1 91 ? 3.010 9.497 5.280 1.00 90.50 91 ALA A C 1
ATOM 714 O O . ALA A 1 91 ? 2.792 8.814 4.278 1.00 90.50 91 ALA A O 1
ATOM 715 N N . LEU A 1 92 ? 4.237 9.907 5.615 1.00 90.69 92 LEU A N 1
ATOM 716 C CA . LEU A 1 92 ? 5.430 9.419 4.934 1.00 90.69 92 LEU A CA 1
ATOM 717 C C . LEU A 1 92 ? 5.626 7.939 5.271 1.00 90.69 92 LEU A C 1
ATOM 719 O O . LEU A 1 92 ? 5.796 7.567 6.431 1.00 90.69 92 LEU A O 1
ATOM 723 N N . ARG A 1 93 ? 5.616 7.092 4.243 1.00 84.38 93 ARG A N 1
ATOM 724 C CA . ARG A 1 93 ? 5.885 5.660 4.374 1.00 84.38 93 ARG A CA 1
ATOM 725 C C . ARG A 1 93 ? 7.353 5.378 4.079 1.00 84.38 93 ARG A C 1
ATOM 727 O O . ARG A 1 93 ? 7.930 5.962 3.167 1.00 84.38 93 ARG A O 1
ATOM 734 N N . ASN A 1 94 ? 7.916 4.387 4.764 1.00 91.25 94 ASN A N 1
ATOM 735 C CA . ASN A 1 94 ? 9.181 3.762 4.378 1.00 91.25 94 ASN A CA 1
ATOM 736 C C . ASN A 1 94 ? 8.995 2.843 3.147 1.00 91.25 94 ASN A C 1
ATOM 738 O O . ASN A 1 94 ? 9.167 1.628 3.223 1.00 91.25 94 ASN A O 1
ATOM 742 N N . GLY A 1 95 ? 8.517 3.405 2.035 1.00 86.69 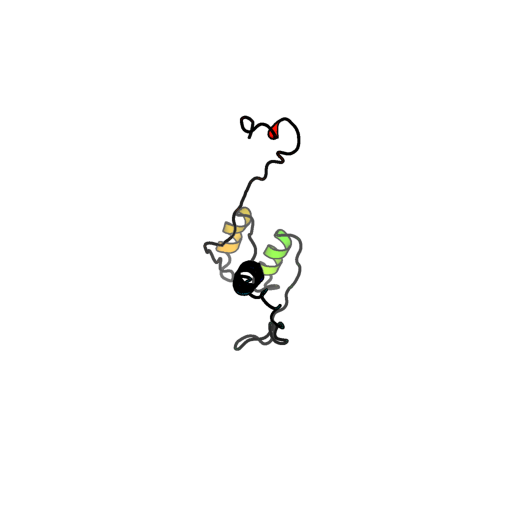95 GLY A N 1
ATOM 743 C CA . GLY A 1 95 ? 8.272 2.701 0.780 1.00 86.69 95 GLY A CA 1
ATOM 744 C C . GLY A 1 95 ? 8.817 3.507 -0.391 1.00 86.69 95 GLY A C 1
ATOM 745 O O . GLY A 1 95 ? 8.436 4.659 -0.571 1.00 86.69 95 GLY A O 1
ATOM 746 N N . TYR A 1 96 ? 9.690 2.894 -1.190 1.00 89.88 96 TYR A N 1
ATOM 747 C CA . TYR A 1 96 ? 10.365 3.548 -2.310 1.00 89.88 96 TYR A CA 1
ATOM 748 C C . TYR A 1 96 ? 9.871 2.972 -3.639 1.00 89.88 96 TYR A C 1
ATOM 750 O O . TYR A 1 96 ? 10.117 1.805 -3.960 1.00 89.88 96 TYR A O 1
ATOM 758 N N . GLY A 1 97 ? 9.171 3.800 -4.416 1.00 89.50 97 GLY A N 1
ATOM 759 C CA . GLY A 1 97 ? 8.879 3.501 -5.816 1.00 89.50 97 GLY A CA 1
ATOM 760 C C . GLY A 1 97 ? 10.166 3.553 -6.636 1.00 89.50 97 GLY A C 1
ATOM 761 O O . GLY A 1 97 ? 10.996 4.437 -6.433 1.00 89.50 97 GLY A O 1
ATOM 762 N N . HIS A 1 98 ? 10.352 2.600 -7.542 1.00 93.44 98 HIS A N 1
ATOM 763 C CA . HIS A 1 98 ? 11.526 2.551 -8.403 1.00 93.44 98 HIS A CA 1
ATOM 764 C C . HIS A 1 98 ? 11.162 1.976 -9.770 1.00 93.44 98 HIS A C 1
ATOM 766 O O . HIS A 1 98 ? 10.224 1.191 -9.905 1.00 93.44 98 HIS A O 1
ATOM 772 N N . LEU A 1 99 ? 11.930 2.371 -10.782 1.00 93.69 99 LEU A N 1
ATOM 773 C CA . LEU A 1 99 ? 11.931 1.723 -12.085 1.00 93.69 99 LEU A CA 1
ATOM 774 C C . LEU A 1 99 ? 13.143 0.799 -12.134 1.00 93.69 99 LEU A C 1
ATOM 776 O O . LEU A 1 99 ? 14.280 1.257 -12.034 1.00 93.69 99 LEU A O 1
ATOM 780 N N . THR A 1 100 ? 12.901 -0.503 -12.267 1.00 93.75 100 THR A N 1
ATOM 781 C CA . THR A 1 100 ? 13.978 -1.481 -12.445 1.00 93.75 100 THR A CA 1
ATOM 782 C C . THR A 1 100 ? 14.223 -1.694 -13.924 1.00 93.75 100 THR A C 1
ATOM 784 O O . THR A 1 100 ? 13.329 -2.114 -14.657 1.00 93.75 100 THR A O 1
ATOM 787 N N . ILE A 1 101 ? 15.459 -1.457 -14.348 1.00 93.44 101 ILE A N 1
ATOM 788 C CA . ILE A 1 101 ? 15.909 -1.757 -15.702 1.00 93.44 101 ILE A CA 1
ATOM 789 C C . ILE A 1 101 ? 16.615 -3.110 -15.682 1.00 93.44 101 ILE A C 1
ATOM 791 O O . ILE A 1 101 ? 17.531 -3.339 -14.890 1.00 93.44 101 ILE A O 1
ATOM 795 N N . ASN A 1 102 ? 16.180 -4.025 -16.549 1.00 93.62 102 ASN A N 1
ATOM 796 C CA . ASN A 1 102 ? 16.877 -5.289 -16.738 1.00 93.62 102 ASN A CA 1
ATOM 797 C C . ASN A 1 102 ? 18.163 -5.048 -17.541 1.00 93.62 102 ASN A C 1
ATOM 799 O O . ASN A 1 102 ? 18.125 -4.922 -18.761 1.00 93.62 102 ASN A O 1
ATOM 803 N N . CYS A 1 103 ? 19.298 -5.017 -16.846 1.00 96.38 103 CYS A N 1
ATOM 804 C CA . CYS A 1 103 ? 20.613 -4.794 -17.445 1.00 96.38 103 CYS A CA 1
ATOM 805 C C . CYS A 1 103 ? 21.311 -6.085 -17.913 1.00 96.38 103 CYS A C 1
ATOM 807 O O . CYS A 1 103 ? 22.505 -6.045 -18.202 1.00 96.38 103 CYS A O 1
ATOM 809 N N . ARG A 1 104 ? 20.631 -7.243 -17.933 1.00 96.81 104 ARG A N 1
ATOM 810 C CA . ARG A 1 104 ? 21.255 -8.512 -18.351 1.00 96.81 104 ARG A CA 1
ATOM 811 C C . ARG A 1 104 ? 21.559 -8.533 -19.848 1.00 96.81 104 ARG A C 1
ATOM 813 O O . ARG A 1 104 ? 22.632 -8.981 -20.239 1.00 96.81 104 ARG A O 1
ATOM 820 N N . ASP A 1 105 ? 20.615 -8.059 -20.657 1.00 94.38 105 ASP A N 1
ATOM 821 C CA . ASP A 1 105 ? 20.636 -8.207 -22.111 1.00 94.38 105 ASP A CA 1
ATOM 822 C C . ASP A 1 105 ? 20.737 -6.833 -22.800 1.00 94.38 105 ASP A C 1
ATOM 824 O O . ASP A 1 105 ? 20.292 -5.809 -22.270 1.00 94.38 105 ASP A O 1
ATOM 828 N N . ALA A 1 106 ? 21.322 -6.805 -23.999 1.00 92.81 106 ALA A N 1
ATOM 829 C CA . ALA A 1 106 ? 21.398 -5.593 -24.811 1.00 92.81 106 ALA A CA 1
ATOM 830 C C . ALA A 1 106 ? 19.997 -5.085 -25.218 1.00 92.81 106 ALA A C 1
ATOM 832 O O . ALA A 1 106 ? 19.106 -5.897 -25.470 1.00 92.81 106 ALA A O 1
ATOM 833 N N . PRO A 1 107 ? 19.783 -3.756 -25.318 1.00 93.69 107 PRO A N 1
ATOM 834 C CA . PRO A 1 107 ? 20.801 -2.702 -25.235 1.00 93.69 107 PRO A CA 1
ATOM 835 C C . PRO A 1 107 ? 21.052 -2.147 -23.820 1.00 93.69 107 PRO A C 1
ATOM 837 O O . PRO A 1 107 ? 21.993 -1.388 -23.621 1.00 93.69 107 PRO A O 1
ATOM 840 N N . LEU A 1 108 ? 20.227 -2.490 -22.829 1.00 96.12 108 LEU A N 1
ATOM 841 C CA . LEU A 1 108 ? 20.230 -1.803 -21.528 1.00 96.12 108 LEU A CA 1
ATOM 842 C C . LEU A 1 108 ? 21.338 -2.288 -20.570 1.00 96.12 108 LEU A C 1
ATOM 844 O O . LEU A 1 108 ? 21.522 -1.723 -19.487 1.00 96.12 108 LEU A O 1
ATOM 848 N N . ASN A 1 109 ? 22.113 -3.301 -20.975 1.00 95.69 109 ASN A N 1
ATOM 849 C CA . ASN A 1 109 ? 23.370 -3.668 -20.321 1.00 95.69 109 ASN A CA 1
ATOM 850 C C . ASN A 1 109 ? 24.398 -2.516 -20.378 1.00 95.69 109 ASN A C 1
ATOM 852 O O . ASN A 1 109 ? 25.153 -2.315 -19.422 1.00 95.69 109 ASN A O 1
ATOM 856 N N . GLU A 1 110 ? 24.377 -1.710 -21.444 1.00 96.19 110 GLU A N 1
ATOM 857 C CA . GLU A 1 110 ? 25.235 -0.536 -21.594 1.00 96.19 110 GLU A CA 1
ATOM 858 C C . GLU A 1 110 ? 24.738 0.624 -20.727 1.00 96.19 110 GLU A C 1
ATOM 860 O O . GLU A 1 110 ? 23.599 1.076 -20.839 1.00 96.19 110 GLU A O 1
ATOM 865 N N . SER A 1 111 ? 25.605 1.156 -19.861 1.00 93.19 111 SER A N 1
ATOM 866 C CA . SER A 1 111 ? 25.210 2.193 -18.895 1.00 93.19 111 SER A CA 1
ATOM 867 C C . SER A 1 111 ? 24.791 3.514 -19.506 1.00 93.19 111 SER A C 1
ATOM 869 O O . SER A 1 111 ? 24.095 4.272 -18.850 1.00 93.19 111 SER A O 1
ATOM 871 N N . VAL A 1 112 ? 25.214 3.789 -20.737 1.00 95.62 112 VAL A N 1
ATOM 872 C CA . VAL A 1 112 ? 24.830 5.000 -21.466 1.00 95.62 112 VAL A CA 1
ATOM 873 C C . VAL A 1 112 ? 23.387 4.944 -21.989 1.00 95.62 112 VAL A C 1
ATOM 875 O O . VAL A 1 112 ? 22.853 5.969 -22.396 1.00 95.62 112 VAL A O 1
ATOM 878 N N . LEU A 1 113 ? 22.758 3.762 -21.999 1.00 92.88 113 LEU A N 1
ATOM 879 C CA . LEU A 1 113 ? 21.423 3.537 -22.567 1.00 92.88 113 LEU A CA 1
ATOM 880 C C . LEU A 1 113 ? 20.320 3.383 -21.506 1.00 92.88 113 LEU A C 1
ATOM 882 O O . LEU A 1 113 ? 19.195 3.033 -21.858 1.00 92.88 113 LEU A O 1
ATOM 886 N N . ARG A 1 114 ? 20.624 3.644 -20.232 1.00 85.00 114 ARG A N 1
ATOM 887 C CA . ARG A 1 114 ? 19.684 3.606 -19.103 1.00 85.00 114 ARG A CA 1
ATOM 888 C C . ARG A 1 114 ? 19.747 4.897 -18.299 1.00 85.00 114 ARG A C 1
ATOM 890 O O . ARG A 1 114 ? 18.704 5.247 -17.712 1.00 85.00 114 ARG A O 1
#

pLDDT: mean 89.52, std 8.91, range [61.97, 97.56]

Secondary structure (DSSP, 8-state):
-HHHHHHHHHHHHHHHHHHHHTSPPP-------TTTT-BTTBS--------SHHHHHHHHHTTS-S---S---GGGHHHHHT-TT--------S----PPP--SSTTTTSGGG-

Sequence (114 aa):
MHLKRILALSTVCILSILIISGIPEASALETLPSDLNTGPYVDHIVYKVIYTQDQKILALQAGWIEMDSSFFDPVYYSMLDSDPDINIFTALRNGYGHLTINCRDAPLNESVLR

Radius of gyration: 27.78 Å; chains: 1; bounding box: 81×40×50 Å

=== Feature glossary ===
The record interleaves many kinds of information about one protein. Here is each kind framed as the question it answers.

Q: Are the domains correctly placed relative to each other?
A: Predicted aligned error is AlphaFold's pairwise confidence. Unlike pLDDT (per-residue), PAE is per-residue-pair and captures whether two parts of the structure are correctly placed relative to each other. Units are ångströms of expected positional error.

Q: Which residues are in helices, strands, or loops?
A: Eight-state secondary structure (DSSP): H is the canonical α-helix, G the tighter 3₁₀-helix, I the wider π-helix; E/B are β-structure, T and S are turns and bends, and '-' is everything else. DSSP derives these from the pattern of main-chain N–H···O=C hydrogen bonds, not from the sequence.

Q: What if only a Cα trace is available?
A: P-SEA three-state annotation labels each residue as helix, strand, or coil based purely on the geometry of the Cα trace. It serves as a fallback when the full backbone (and thus DSSP) is unavailable.

Q: What are the backbone torsion angles?
A: φ (phi) and ψ (psi) are the two rotatable backbone dihedrals per residue: φ is the C(i-1)–N–Cα–C torsion, ψ is the N–Cα–C–N(i+1) torsion, both in degrees on (−180°, 180°]. α-helical residues cluster near (−60°, −45°); β-strand residues near (−120°, +130°). A Ramachandran plot is simply a scatter of (φ, ψ) for every residue.

Q: What known structures does this most resemble?
A: Structural nearest neighbors (via Foldseek easy-search vs the PDB). Reported per hit: target PDB id, E-value, and alignment TM-score. A TM-score above ~0.5 is the conventional threshold for 'same fold'.

Q: What family and function is it annotated with?
A: Database cross-references. InterPro integrates a dozen domain/family signature databases into unified entries with residue-range hits. GO terms attach function/process/location labels with evidence codes. CATH codes position the fold in a four-level structural taxonomy. Organism is the NCBI-taxonomy species name.

Q: Which residues are buried vs exposed?
A: Solvent accessibility: the surface area of each residue that a 1.4 Å water probe can touch, in Å². When only backbone atoms are present the absolute values are lower than full-atom SASA (side chains contribute most of the area) and are flagged as backbone-only.

Q: What do the diagnostic plots show?
A: Three diagnostic plots accompany the record. The Cα contact map visualizes the tertiary structure as a 2D adjacency matrix (8 Å cutoff, sequence-local contacts suppressed). The Ramachandran plot shows the distribution of backbone (φ, ψ) torsions, with points in the α and β basins reflecting secondary structure content. The PAE plot shows AlphaFold's inter-residue confidence as a color matrix.

Q: What is the amino-acid chain?
A: The amino-acid sequence is the protein's primary structure: the linear order of residues from the N-terminus to the C-terminus, written in one-letter code. Everything else here — the 3D coordinates, the secondary structure, the domain annotations — is ultimately a consequence of this string.

Q: What do the rendered images show?
A: The six renders are orthographic views along the three Cartesian axes in both directions. Representation (cartoon, sticks, or surface) and color scheme (sequence-rainbow or by-chain) vary across proteins so the training set covers all the common visualization conventions.

Q: Where is each backbone atom in 3D?
A: The mmCIF table is the protein's shape written out atom by atom. For each backbone N, Cα, C, and carbonyl O, it records an (x, y, z) coordinate triple in Å plus the residue type, chain letter, and residue number.

Q: How mobile is each atom in the crystal?
A: For experimental (PDB) structures, the B-factor (temperature factor) quantifies the positional spread of each atom in the crystal — a combination of thermal vibration and static disorder — in units of Å². High B-factors mark flexible loops or poorly resolved regions; low B-factors mark the rigid, well-ordered core.

Q: How big and how compact is the whole molecule?
A: Three whole-structure scalars: the radius of gyration (RMS distance of Cα from centroid, in Å), the count of Cα–Cα contacts (pairs closer than 8 Å and separated by more than four residues in sequence — i.e. tertiary, not local, contacts), and the bounding-box dimensions. Together they distinguish compact globular folds from extended fibres or disordered chains.

Q: What does the local fold look like, residue by residue?
A: A 3Di character summarizes, for each residue, the relative orientation of the Cα frame of its nearest spatial neighbor. Because it encodes fold topology rather than chemistry, 3Di alignments detect remote structural similarity that sequence alignment misses.

Q: How confident is the AlphaFold model at each residue?
A: For AlphaFold models, the B-factor field carries pLDDT — the model's own estimate of local accuracy on a 0–100 scale. Regions with pLDDT<50 should be treated as essentially unmodeled; they often correspond to intrinsically disordered segments.